Protein AF-0000000077157022 (afdb_homodimer)

Structure (mmCIF, N/CA/C/O backbone):
data_AF-0000000077157022-model_v1
#
loop_
_entity.id
_entity.type
_entity.pdbx_description
1 polymer 'Regulatory protein AsnC/Lrp family'
#
loop_
_atom_site.group_PDB
_atom_site.id
_atom_site.type_symbol
_atom_site.label_atom_id
_atom_site.label_alt_id
_atom_site.label_comp_id
_atom_site.label_asym_id
_atom_site.label_entity_id
_atom_site.label_seq_id
_atom_site.pdbx_PDB_ins_code
_atom_site.Cartn_x
_atom_site.Cartn_y
_atom_site.Cartn_z
_atom_site.occupancy
_atom_site.B_iso_or_equiv
_atom_site.auth_seq_id
_atom_site.auth_comp_id
_atom_site.auth_asym_id
_atom_site.auth_atom_id
_atom_site.pdbx_PDB_model_num
ATOM 1 N N . MET A 1 1 ? -17.281 -6.855 5.395 1 93.25 1 MET A N 1
ATOM 2 C CA . MET A 1 1 ? -16.219 -7.039 4.402 1 93.25 1 MET A CA 1
ATOM 3 C C . MET A 1 1 ? -15.008 -6.18 4.738 1 93.25 1 MET A C 1
ATOM 5 O O . MET A 1 1 ? -15.148 -5.035 5.172 1 93.25 1 MET A O 1
ATOM 9 N N . THR A 1 2 ? -13.875 -6.848 4.73 1 96.31 2 THR A N 1
ATOM 10 C CA . THR A 1 2 ? -12.617 -6.215 5.125 1 96.31 2 THR A CA 1
ATOM 11 C C . THR A 1 2 ? -11.719 -6 3.912 1 96.31 2 THR A C 1
ATOM 13 O O . THR A 1 2 ? -11.523 -6.914 3.105 1 96.31 2 THR A O 1
ATOM 16 N N . ASP A 1 3 ? -11.195 -4.742 3.764 1 97.88 3 ASP A N 1
ATOM 17 C CA . ASP A 1 3 ? -10.242 -4.434 2.699 1 97.88 3 ASP A CA 1
ATOM 18 C C . ASP A 1 3 ? -8.805 -4.559 3.193 1 97.88 3 ASP A C 1
ATOM 20 O O . ASP A 1 3 ? -8.5 -4.215 4.34 1 97.88 3 ASP A O 1
ATOM 24 N N . ALA A 1 4 ? -7.977 -5.039 2.348 1 98.5 4 ALA A N 1
ATOM 25 C CA . ALA A 1 4 ? -6.551 -5.094 2.654 1 98.5 4 ALA A CA 1
ATOM 26 C C . ALA A 1 4 ? -5.711 -4.797 1.414 1 98.5 4 ALA A C 1
ATOM 28 O O . ALA A 1 4 ? -6.195 -4.914 0.286 1 98.5 4 ALA A O 1
ATOM 29 N N . TYR A 1 5 ? -4.516 -4.418 1.614 1 98.75 5 TYR A N 1
ATOM 30 C CA . TYR A 1 5 ? -3.525 -4.129 0.584 1 98.75 5 TYR A CA 1
ATOM 31 C C . TYR A 1 5 ? -2.223 -4.875 0.855 1 98.75 5 TYR A C 1
ATOM 33 O O . TYR A 1 5 ? -1.687 -4.816 1.964 1 98.75 5 TYR A O 1
ATOM 41 N N . VAL A 1 6 ? -1.755 -5.559 -0.133 1 98.81 6 VAL A N 1
ATOM 42 C CA . VAL A 1 6 ? -0.539 -6.355 -0.007 1 98.81 6 VAL A CA 1
ATOM 43 C C . VAL A 1 6 ? 0.519 -5.844 -0.983 1 98.81 6 VAL A C 1
ATOM 45 O O . VAL A 1 6 ? 0.299 -5.836 -2.195 1 98.81 6 VAL A O 1
ATOM 48 N N . MET A 1 7 ? 1.609 -5.355 -0.459 1 98.69 7 MET A N 1
ATOM 49 C CA . MET A 1 7 ? 2.768 -5.004 -1.276 1 98.69 7 MET 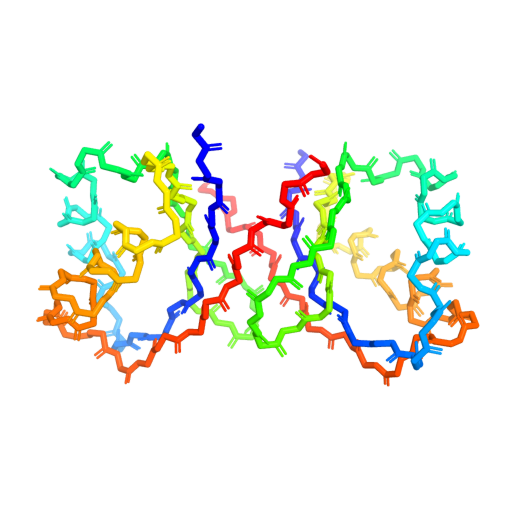A CA 1
ATOM 50 C C . MET A 1 7 ? 3.654 -6.223 -1.517 1 98.69 7 MET A C 1
ATOM 52 O O . MET A 1 7 ? 3.932 -6.984 -0.59 1 98.69 7 MET A O 1
ATOM 56 N N . LEU A 1 8 ? 4.086 -6.375 -2.75 1 98.56 8 LEU A N 1
ATOM 57 C CA . LEU A 1 8 ? 4.875 -7.551 -3.098 1 98.56 8 LEU A CA 1
ATOM 58 C C . LEU A 1 8 ? 6.207 -7.145 -3.723 1 98.56 8 LEU A C 1
ATOM 60 O O . LEU A 1 8 ? 6.258 -6.227 -4.543 1 98.56 8 LEU A O 1
ATOM 64 N N . ASN A 1 9 ? 7.168 -7.855 -3.354 1 98.75 9 ASN A N 1
ATOM 65 C CA . ASN A 1 9 ? 8.398 -7.926 -4.133 1 98.75 9 ASN A CA 1
ATOM 66 C C . ASN A 1 9 ? 8.562 -9.289 -4.805 1 98.75 9 ASN A C 1
ATOM 68 O O . ASN A 1 9 ? 8.25 -10.32 -4.211 1 98.75 9 ASN A O 1
ATOM 72 N N . CYS A 1 10 ? 9.039 -9.242 -5.961 1 98.56 10 CYS A N 1
ATOM 73 C CA . CYS A 1 10 ? 9.109 -10.484 -6.719 1 98.56 10 CYS A CA 1
ATOM 74 C C . CYS A 1 10 ? 10.43 -10.586 -7.473 1 98.56 10 CYS A C 1
ATOM 76 O O . CYS A 1 10 ? 11.258 -9.672 -7.414 1 98.56 10 CYS A O 1
ATOM 78 N N . GLU A 1 11 ? 10.68 -11.75 -8.062 1 98.44 11 GLU A N 1
ATOM 79 C CA . GLU A 1 11 ? 11.852 -11.938 -8.914 1 98.44 11 GLU A CA 1
ATOM 80 C C . GLU A 1 11 ? 11.766 -11.094 -10.18 1 98.44 11 GLU A C 1
ATOM 82 O O . GLU A 1 11 ? 10.664 -10.812 -10.664 1 98.44 11 GLU A O 1
ATOM 87 N N . LEU A 1 12 ? 12.984 -10.719 -10.672 1 96.94 12 LEU A N 1
ATOM 88 C CA . LEU A 1 12 ? 13.047 -9.906 -11.883 1 96.94 12 LEU A CA 1
ATOM 89 C C . LEU A 1 12 ? 12.297 -10.578 -13.023 1 96.94 12 LEU A C 1
ATOM 91 O O . LEU A 1 12 ? 12.477 -11.773 -13.273 1 96.94 12 LEU A O 1
ATOM 95 N N . GLY A 1 13 ? 11.289 -9.891 -13.664 1 96.69 13 GLY A N 1
ATOM 96 C CA . GLY A 1 13 ? 10.594 -10.383 -14.844 1 96.69 13 GLY A CA 1
ATOM 97 C C . GLY A 1 13 ? 9.398 -11.25 -14.508 1 96.69 13 GLY A C 1
ATOM 98 O O . GLY A 1 13 ? 8.75 -11.797 -15.406 1 96.69 13 GLY A O 1
ATOM 99 N N . ALA A 1 14 ? 9.07 -11.336 -13.258 1 97.69 14 ALA A N 1
ATOM 100 C CA . ALA A 1 14 ? 8.055 -12.289 -12.82 1 97.69 14 ALA A CA 1
ATOM 101 C C . ALA A 1 14 ? 6.684 -11.625 -12.727 1 97.69 14 ALA A C 1
ATOM 103 O O . ALA A 1 14 ? 5.68 -12.289 -12.461 1 97.69 14 ALA A O 1
ATOM 104 N N . GLU A 1 15 ? 6.566 -10.359 -13.008 1 96.94 15 GLU A N 1
ATOM 105 C CA . GLU A 1 15 ? 5.375 -9.57 -12.711 1 96.94 15 GLU A CA 1
ATOM 106 C C . GLU A 1 15 ? 4.152 -10.109 -13.445 1 96.94 15 GLU A C 1
ATOM 108 O O . GLU A 1 15 ? 3.098 -10.312 -12.844 1 96.94 15 GLU A O 1
ATOM 113 N N . THR A 1 16 ? 4.328 -10.422 -14.781 1 96.5 16 THR A N 1
ATOM 114 C CA . THR A 1 16 ? 3.195 -10.852 -15.594 1 96.5 16 THR A CA 1
ATOM 115 C C . THR A 1 16 ? 2.623 -12.164 -15.078 1 96.5 16 THR A C 1
ATOM 117 O O . THR A 1 16 ? 1.409 -12.297 -14.906 1 96.5 16 THR A O 1
ATOM 120 N N . GLU A 1 17 ? 3.467 -13.094 -14.836 1 97.5 17 GLU A N 1
ATOM 121 C CA . GLU A 1 17 ? 3.023 -14.398 -14.359 1 97.5 17 GLU A CA 1
ATOM 122 C C . GLU A 1 17 ? 2.346 -14.289 -13 1 97.5 17 GLU A C 1
ATOM 124 O O . GLU A 1 17 ? 1.32 -14.922 -12.75 1 97.5 17 GLU A O 1
ATOM 129 N N . ILE A 1 18 ? 2.883 -13.523 -12.07 1 98.31 18 ILE A N 1
ATOM 130 C CA . ILE A 1 18 ? 2.326 -13.344 -10.734 1 98.31 18 ILE A CA 1
ATOM 131 C C . ILE A 1 18 ? 0.958 -12.672 -10.828 1 98.31 18 ILE A C 1
ATOM 133 O O . ILE A 1 18 ? 0.008 -13.094 -10.164 1 98.31 18 ILE A O 1
ATOM 137 N N . ILE A 1 19 ? 0.794 -11.641 -11.688 1 97.94 19 ILE A N 1
ATOM 138 C CA . ILE A 1 19 ? -0.465 -10.922 -11.867 1 97.94 19 ILE A CA 1
ATOM 139 C C . ILE A 1 19 ? -1.543 -11.891 -12.352 1 97.94 19 ILE A C 1
ATOM 141 O O . ILE A 1 19 ? -2.676 -11.859 -11.859 1 97.94 19 ILE A O 1
ATOM 145 N N . GLU A 1 20 ? -1.191 -12.734 -13.32 1 97.94 20 GLU A N 1
ATOM 146 C CA . GLU A 1 20 ? -2.146 -13.703 -13.844 1 97.94 20 GLU A CA 1
ATOM 147 C C . GLU A 1 20 ? -2.65 -14.633 -12.75 1 97.94 20 GLU A C 1
ATOM 149 O O . GLU A 1 20 ? -3.846 -14.93 -12.68 1 97.94 20 GLU A O 1
ATOM 154 N N . LYS A 1 21 ? -1.75 -15.102 -11.898 1 98.25 21 LYS A N 1
ATOM 155 C CA . LYS A 1 21 ? -2.123 -15.992 -10.805 1 98.25 21 LYS A CA 1
ATOM 156 C C . LYS A 1 21 ? -2.967 -15.258 -9.766 1 98.25 21 LYS A C 1
ATOM 158 O O . LYS A 1 21 ? -3.932 -15.812 -9.234 1 98.25 21 LYS A O 1
ATOM 163 N N . LEU A 1 22 ? -2.611 -14.031 -9.43 1 98.56 22 LEU A N 1
ATOM 164 C CA . LEU A 1 22 ? -3.352 -13.2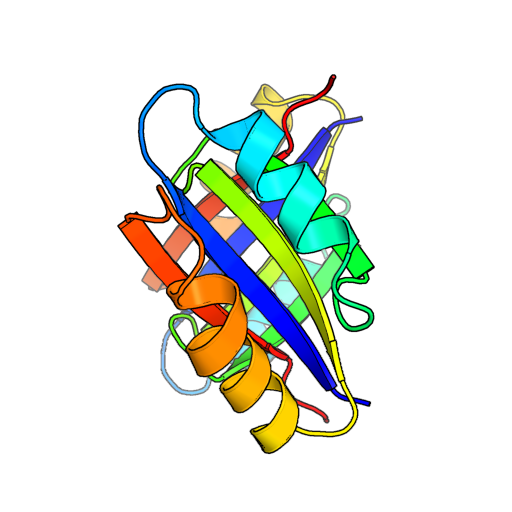27 -8.469 1 98.56 22 LEU A CA 1
ATOM 165 C C . LEU A 1 22 ? -4.777 -12.984 -8.945 1 98.56 22 LEU A C 1
ATOM 167 O O . LEU A 1 22 ? -5.715 -12.992 -8.141 1 98.56 22 LEU A O 1
ATOM 171 N N . LYS A 1 23 ? -4.934 -12.758 -10.227 1 97.88 23 LYS A N 1
ATOM 172 C CA . LYS A 1 23 ? -6.246 -12.461 -10.797 1 97.88 23 LYS A CA 1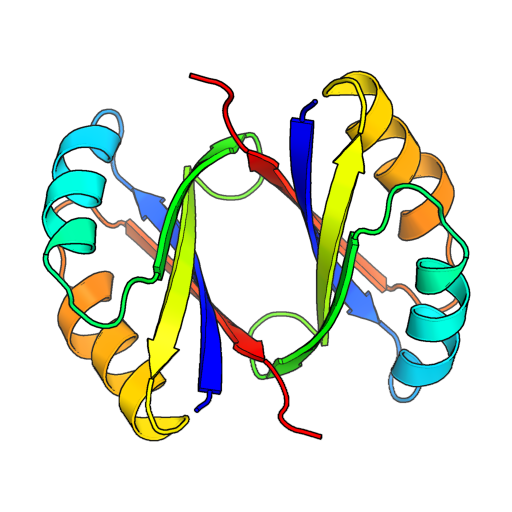
ATOM 173 C C . LYS A 1 23 ? -7.18 -13.656 -10.688 1 97.88 23 LYS A C 1
ATOM 175 O O . LYS A 1 23 ? -8.398 -13.523 -10.82 1 97.88 23 LYS A O 1
ATOM 180 N N . GLU A 1 24 ? -6.648 -14.781 -10.469 1 97.62 24 GLU A N 1
ATOM 181 C CA . GLU A 1 24 ? -7.441 -16 -10.32 1 97.62 24 GLU A CA 1
ATOM 182 C C . GLU A 1 24 ? -8.047 -16.094 -8.922 1 97.62 24 GLU A C 1
ATOM 184 O O . GLU A 1 24 ? -8.945 -16.906 -8.68 1 97.62 24 GLU A O 1
ATOM 189 N N . LEU A 1 25 ? -7.496 -15.375 -8.016 1 97.81 25 LEU A N 1
ATOM 190 C CA . LEU A 1 25 ? -8.008 -15.383 -6.648 1 97.81 25 LEU A CA 1
ATOM 191 C C . LEU A 1 25 ? -9.242 -14.492 -6.52 1 97.81 25 LEU A C 1
ATOM 193 O O . LEU A 1 25 ? -9.172 -13.297 -6.816 1 97.81 25 LEU A O 1
ATOM 197 N N . GLU A 1 26 ? -10.312 -15 -6.039 1 97.12 26 GLU A N 1
ATOM 198 C CA . GLU A 1 26 ? -11.594 -14.297 -5.973 1 97.12 26 GLU A CA 1
ATOM 199 C C . GLU A 1 26 ? -11.5 -13.078 -5.066 1 97.12 26 GLU A C 1
ATOM 201 O O . GLU A 1 26 ? -12.188 -12.078 -5.289 1 97.12 26 GLU A O 1
ATOM 206 N N . GLN A 1 27 ? -10.648 -13.125 -4.121 1 98.06 27 GLN A N 1
ATOM 207 C CA . GLN A 1 27 ? -10.555 -12.07 -3.115 1 98.06 27 GLN A CA 1
ATOM 208 C C . GLN A 1 27 ? -9.742 -10.891 -3.633 1 98.06 27 GLN A C 1
ATOM 210 O O . GLN A 1 27 ? -9.719 -9.828 -3.012 1 98.06 27 GLN A O 1
ATOM 215 N N . VAL A 1 28 ? -9.039 -11.055 -4.777 1 98.56 28 VAL A N 1
ATOM 216 C CA . VAL A 1 28 ? -8.258 -9.969 -5.355 1 98.56 28 VAL A CA 1
ATOM 217 C C . VAL A 1 28 ? -9.164 -9.031 -6.145 1 98.56 28 VAL A C 1
ATOM 219 O O . VAL A 1 28 ? -9.836 -9.453 -7.09 1 98.56 28 VAL A O 1
ATOM 222 N N . VAL A 1 29 ? -9.211 -7.809 -5.742 1 98 29 VAL A N 1
ATOM 223 C CA . VAL A 1 29 ? -10.055 -6.781 -6.344 1 98 29 VAL A CA 1
ATOM 224 C C . VAL A 1 29 ? -9.281 -6.059 -7.445 1 98 29 VAL A C 1
ATOM 226 O O . VAL A 1 29 ? -9.844 -5.727 -8.492 1 98 29 VAL A O 1
ATOM 229 N N . ASP A 1 30 ? -8.031 -5.828 -7.223 1 97.31 30 ASP A N 1
ATOM 230 C CA . ASP A 1 30 ? -7.176 -5.098 -8.148 1 97.31 30 ASP A CA 1
ATOM 231 C C . ASP A 1 30 ? -5.703 -5.426 -7.91 1 97.31 30 ASP A C 1
ATOM 233 O O . ASP A 1 30 ? -5.305 -5.73 -6.785 1 97.31 30 ASP A O 1
ATOM 237 N N . VAL A 1 31 ? -4.977 -5.406 -8.938 1 98.12 31 VAL A N 1
ATOM 238 C CA . VAL A 1 31 ? -3.531 -5.605 -8.859 1 98.12 31 VAL A CA 1
ATOM 239 C C . VAL A 1 31 ? -2.838 -4.754 -9.922 1 98.12 31 VAL A C 1
ATOM 241 O O . VAL A 1 31 ? -3.299 -4.676 -11.062 1 98.12 31 VAL A O 1
ATOM 244 N N . PHE A 1 32 ? -1.745 -4.109 -9.523 1 96.62 32 PHE A N 1
ATOM 245 C CA . PHE A 1 32 ? -0.986 -3.34 -10.5 1 96.62 32 PHE A CA 1
ATOM 246 C C . PHE A 1 32 ? 0.483 -3.26 -10.102 1 96.62 32 PHE A C 1
ATOM 248 O O . PHE A 1 32 ? 0.82 -3.377 -8.922 1 96.62 32 PHE A O 1
ATOM 255 N N . GLU A 1 33 ? 1.32 -3.092 -11.117 1 97.81 33 GLU A N 1
ATOM 256 C CA . GLU A 1 33 ? 2.744 -2.873 -10.883 1 97.81 33 GLU A CA 1
ATOM 257 C C . GLU A 1 33 ? 3.012 -1.455 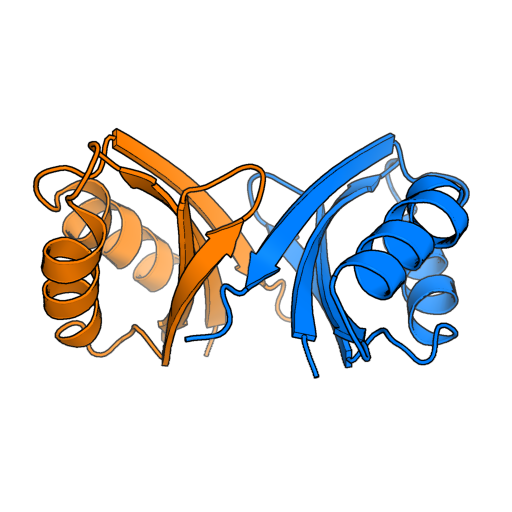-10.391 1 97.81 33 GLU A C 1
ATOM 259 O O . GLU A 1 33 ? 2.273 -0.526 -10.727 1 97.81 33 GLU A O 1
ATOM 264 N N . THR A 1 34 ? 4.094 -1.389 -9.68 1 98 34 THR A N 1
ATOM 265 C CA . THR A 1 34 ? 4.344 -0.083 -9.078 1 98 34 THR A CA 1
ATOM 266 C C . THR A 1 34 ? 5.789 0.353 -9.305 1 98 34 THR A C 1
ATOM 268 O O . THR A 1 34 ? 6.641 -0.464 -9.656 1 98 34 THR A O 1
ATOM 271 N N . ILE A 1 35 ? 6.016 1.642 -9.266 1 96.75 35 ILE A N 1
ATOM 272 C CA . ILE A 1 35 ? 7.312 2.271 -9.031 1 96.75 35 ILE A CA 1
ATOM 273 C C . ILE A 1 35 ? 7.418 2.715 -7.578 1 96.75 35 ILE A C 1
ATOM 275 O O . ILE A 1 35 ? 6.547 3.43 -7.074 1 96.75 35 ILE A O 1
ATOM 279 N N . GLY A 1 36 ? 8.523 2.277 -6.984 1 96.94 36 GLY A N 1
ATOM 280 C CA . GLY A 1 36 ? 8.656 2.668 -5.59 1 96.94 36 GLY A CA 1
ATOM 281 C C . GLY A 1 36 ? 9.219 1.568 -4.711 1 96.94 36 GLY A C 1
ATOM 282 O O . GLY A 1 36 ? 10.156 0.876 -5.102 1 96.94 36 GLY A O 1
ATOM 283 N N . THR A 1 37 ? 8.664 1.408 -3.527 1 97.12 37 THR A N 1
ATOM 284 C CA . THR A 1 37 ? 9.273 0.573 -2.496 1 97.12 37 THR A CA 1
ATOM 285 C C . THR A 1 37 ? 9 -0.904 -2.768 1 97.12 37 THR A C 1
ATOM 287 O O . THR A 1 37 ? 9.703 -1.774 -2.248 1 97.12 37 THR A O 1
ATOM 290 N N . HIS A 1 38 ? 7.969 -1.22 -3.436 1 98.38 38 HIS A N 1
ATOM 291 C CA . HIS A 1 38 ? 7.645 -2.596 -3.799 1 98.38 38 HIS A CA 1
ATOM 292 C C . HIS A 1 38 ? 7.32 -2.711 -5.285 1 98.38 38 HIS A C 1
ATOM 294 O O . HIS A 1 38 ? 7.102 -1.701 -5.957 1 98.38 38 HIS A O 1
ATOM 300 N N . ASP A 1 39 ? 7.195 -3.912 -5.809 1 98.25 39 ASP A N 1
ATOM 301 C CA . ASP A 1 39 ? 7.031 -4.168 -7.238 1 98.25 39 ASP A CA 1
ATOM 302 C C . ASP A 1 39 ? 5.562 -4.094 -7.645 1 98.25 39 ASP A C 1
ATOM 304 O O . ASP A 1 39 ? 5.242 -3.77 -8.789 1 98.25 39 ASP A O 1
ATOM 308 N N . MET A 1 40 ? 4.727 -4.434 -6.617 1 98.5 40 MET A N 1
ATOM 309 C CA . MET A 1 40 ? 3.301 -4.508 -6.926 1 98.5 40 MET A CA 1
ATOM 310 C C . MET A 1 40 ? 2.459 -4.207 -5.688 1 98.5 40 MET A C 1
ATOM 312 O O . MET A 1 40 ? 2.91 -4.414 -4.559 1 98.5 40 MET A O 1
ATOM 316 N N . LEU A 1 41 ? 1.279 -3.76 -5.961 1 98.62 41 LEU A N 1
ATOM 317 C CA . LEU A 1 41 ? 0.257 -3.604 -4.93 1 98.62 41 LEU A CA 1
ATOM 318 C C . LEU A 1 41 ? -1.005 -4.379 -5.297 1 98.62 41 LEU A C 1
ATOM 320 O O . LEU A 1 41 ? -1.48 -4.297 -6.43 1 98.62 41 LEU A O 1
ATOM 324 N N . VAL A 1 42 ? -1.473 -5.133 -4.367 1 98.75 42 VAL A N 1
ATOM 325 C CA . VAL A 1 42 ? -2.678 -5.938 -4.527 1 98.75 42 VAL A CA 1
ATOM 326 C C . VAL A 1 42 ? -3.752 -5.465 -3.551 1 98.75 42 VAL A C 1
ATOM 328 O O . VAL A 1 42 ? -3.508 -5.371 -2.346 1 98.75 42 VAL A O 1
ATOM 331 N N . LYS A 1 43 ? -4.895 -5.152 -4.035 1 98.5 43 LYS A N 1
ATOM 332 C CA . LYS A 1 43 ? -6.055 -4.895 -3.182 1 98.5 43 LYS A CA 1
ATOM 333 C C . LYS A 1 43 ? -6.879 -6.164 -2.98 1 98.5 43 LYS A C 1
ATOM 335 O O . LYS A 1 43 ? -7.281 -6.809 -3.949 1 98.5 43 LYS A O 1
ATOM 340 N N . LEU A 1 44 ? -7.141 -6.469 -1.728 1 98.62 44 LEU A N 1
ATOM 341 C CA . LEU A 1 44 ? -7.953 -7.621 -1.355 1 98.62 44 LEU A CA 1
ATOM 342 C C . LEU A 1 44 ? -9.242 -7.18 -0.67 1 98.62 44 LEU A C 1
ATOM 344 O O . LEU A 1 44 ? -9.258 -6.168 0.034 1 98.62 44 LEU A O 1
ATOM 348 N N . GLN A 1 45 ? -10.281 -7.945 -0.89 1 98.56 45 GLN A N 1
ATOM 349 C CA . GLN A 1 45 ? -11.508 -7.852 -0.105 1 98.56 45 GLN A CA 1
ATOM 350 C C . GLN A 1 45 ? -11.969 -9.227 0.36 1 98.56 45 GLN A C 1
ATOM 352 O O . GLN A 1 45 ? -12.055 -10.164 -0.441 1 98.56 45 GLN A O 1
ATOM 357 N N . ALA A 1 46 ? -12.195 -9.32 1.599 1 97.94 46 ALA A N 1
ATOM 358 C CA . ALA A 1 46 ? -12.656 -10.594 2.15 1 97.94 46 ALA A CA 1
ATOM 359 C C . ALA A 1 46 ? -13.609 -10.367 3.324 1 97.94 46 ALA A C 1
ATOM 361 O O . ALA A 1 46 ? -13.812 -9.234 3.756 1 97.94 46 ALA A O 1
ATOM 362 N N . GLU A 1 47 ? -14.141 -11.461 3.844 1 97.44 47 GLU A N 1
ATOM 363 C CA . GLU A 1 47 ? -15.195 -11.398 4.844 1 97.44 47 GLU A CA 1
ATOM 364 C C . GLU A 1 47 ? -14.688 -10.82 6.156 1 97.44 47 GLU A C 1
ATOM 366 O O . GLU A 1 47 ? -15.422 -10.141 6.875 1 97.44 47 GLU A O 1
ATOM 371 N N . ASN A 1 48 ? -13.5 -11.164 6.527 1 96.19 48 ASN A N 1
ATOM 372 C CA . ASN A 1 48 ? -12.914 -10.711 7.785 1 96.19 48 ASN A CA 1
ATOM 373 C C . ASN A 1 48 ? -11.391 -10.758 7.746 1 96.19 48 ASN A C 1
ATOM 375 O O . ASN A 1 48 ? -10.805 -11.148 6.734 1 96.19 48 ASN A O 1
ATOM 379 N N . PHE A 1 49 ? -10.805 -10.352 8.859 1 96.38 49 PHE A N 1
ATOM 380 C CA . PHE A 1 49 ? -9.352 -10.266 8.992 1 96.38 49 PHE A CA 1
ATOM 381 C C . PHE A 1 49 ? -8.719 -11.641 8.82 1 96.38 49 PHE A C 1
ATOM 383 O O . PHE A 1 49 ? -7.688 -11.773 8.156 1 96.38 49 PHE A O 1
ATOM 390 N N . GLU A 1 50 ? -9.359 -12.609 9.438 1 97.31 50 GLU A N 1
ATOM 391 C CA . GLU A 1 50 ? -8.812 -13.969 9.398 1 97.31 50 GLU A CA 1
ATOM 392 C C . GLU A 1 50 ? -8.719 -14.477 7.961 1 97.31 50 GLU A C 1
ATOM 394 O O . GLU A 1 50 ? -7.715 -15.094 7.586 1 97.31 50 GLU A O 1
ATOM 399 N N . LYS A 1 51 ? -9.703 -14.211 7.207 1 98 51 LYS A N 1
ATOM 400 C CA . LYS A 1 51 ? -9.711 -14.656 5.816 1 98 51 LYS A CA 1
ATOM 401 C C . LYS A 1 51 ? -8.641 -13.93 5.004 1 98 51 LYS A C 1
ATOM 403 O O . LYS A 1 51 ? -8.023 -14.523 4.117 1 98 51 LYS A O 1
ATOM 408 N N . ILE A 1 52 ? -8.398 -12.602 5.266 1 98.31 52 ILE A N 1
ATOM 409 C CA . ILE A 1 52 ? -7.32 -11.859 4.617 1 98.31 52 ILE A CA 1
ATOM 410 C C . ILE A 1 52 ? -5.98 -12.539 4.914 1 98.31 52 ILE A C 1
ATOM 412 O O . ILE A 1 52 ? -5.191 -12.789 4.004 1 98.31 52 ILE A O 1
ATOM 416 N N . ARG A 1 53 ? -5.836 -12.812 6.191 1 97.56 53 ARG A N 1
ATOM 417 C CA . ARG A 1 53 ? -4.582 -13.43 6.617 1 97.56 53 ARG A CA 1
ATOM 418 C C . ARG A 1 53 ? -4.363 -14.766 5.914 1 97.56 53 ARG A C 1
ATOM 420 O O . ARG A 1 53 ? -3.244 -15.078 5.504 1 97.56 53 ARG A O 1
ATOM 427 N N . GLU A 1 54 ? -5.348 -15.516 5.824 1 98.06 54 GLU A N 1
ATOM 428 C CA . GLU A 1 54 ? -5.277 -16.812 5.176 1 98.06 54 GLU A CA 1
ATOM 429 C C . GLU A 1 54 ? -4.879 -16.688 3.707 1 98.06 54 GLU A C 1
ATOM 431 O O . GLU A 1 54 ? -3.998 -17.406 3.23 1 98.06 54 GLU A O 1
ATOM 436 N N . ILE A 1 55 ? -5.492 -15.789 3.039 1 98.25 55 ILE A N 1
ATOM 437 C CA . ILE A 1 55 ? -5.227 -15.594 1.617 1 98.25 55 ILE A CA 1
ATOM 438 C C . ILE A 1 55 ? -3.777 -15.164 1.415 1 98.25 55 ILE A C 1
ATOM 440 O O . ILE A 1 55 ? -3.092 -15.656 0.517 1 98.25 55 ILE A O 1
ATOM 444 N N . VAL A 1 56 ? -3.303 -14.242 2.209 1 98.5 56 VAL A N 1
ATOM 445 C CA . VAL A 1 56 ? -1.938 -13.734 2.094 1 98.5 56 VAL A CA 1
ATOM 446 C C . VAL A 1 56 ? -0.945 -14.859 2.373 1 98.5 56 VAL A C 1
ATOM 448 O O . VAL A 1 56 ? -0.019 -15.086 1.592 1 98.5 56 VAL A O 1
ATOM 451 N N . SER A 1 57 ? -1.213 -15.609 3.48 1 98.19 57 SER A N 1
ATOM 452 C CA . SER A 1 57 ? -0.259 -16.609 3.947 1 98.19 57 SER A CA 1
ATOM 453 C C . SER A 1 57 ? -0.298 -17.859 3.072 1 98.19 57 SER A C 1
ATOM 455 O O . SER A 1 57 ? 0.746 -18.438 2.75 1 98.19 57 SER A O 1
ATOM 457 N N . TRP A 1 58 ? -1.443 -18.188 2.559 1 97.81 58 TRP A N 1
ATOM 458 C CA . TRP 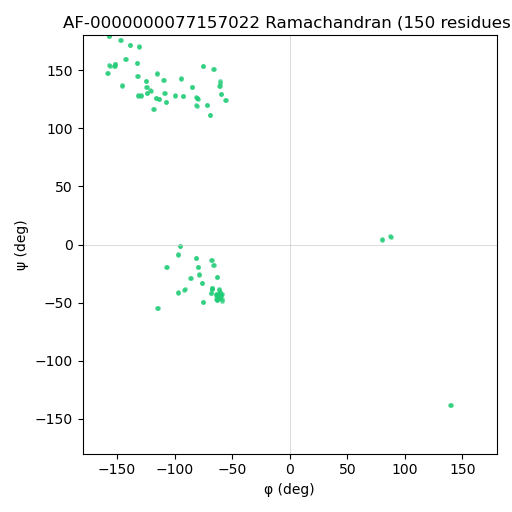A 1 58 ? -1.57 -19.516 1.939 1 97.81 58 TRP A CA 1
ATOM 459 C C . TRP A 1 58 ? -1.64 -19.391 0.421 1 97.81 58 TRP A C 1
ATOM 461 O O . TRP A 1 58 ? -1.446 -20.375 -0.294 1 97.81 58 TRP A O 1
ATOM 471 N N . ASN A 1 59 ? -1.945 -18.297 -0.072 1 98.25 59 ASN A N 1
ATOM 472 C CA . ASN A 1 59 ? -2.049 -18.141 -1.52 1 98.25 59 ASN A CA 1
ATOM 473 C C . ASN A 1 59 ? -0.981 -17.203 -2.062 1 98.25 59 ASN A C 1
ATOM 475 O O . ASN A 1 59 ? -0.136 -17.609 -2.863 1 98.25 59 ASN A O 1
ATOM 479 N N . ILE A 1 60 ? -0.898 -16.031 -1.552 1 98.62 60 ILE A N 1
ATOM 480 C CA . ILE A 1 60 ? -0.057 -15.016 -2.16 1 98.62 60 ILE A CA 1
ATOM 481 C C . ILE A 1 60 ? 1.41 -15.297 -1.848 1 98.62 60 ILE A C 1
ATOM 483 O O . ILE A 1 60 ? 2.246 -15.352 -2.754 1 98.62 60 ILE A O 1
ATOM 487 N N . GLN A 1 61 ? 1.709 -15.539 -0.55 1 98.12 61 GLN A N 1
ATOM 488 C CA . GLN A 1 61 ? 3.094 -15.766 -0.148 1 98.12 61 GLN A CA 1
ATOM 489 C C . GLN A 1 61 ? 3.631 -17.078 -0.712 1 98.12 61 GLN A C 1
ATOM 491 O O . GLN A 1 61 ? 4.844 -17.281 -0.768 1 98.12 61 GLN A O 1
ATOM 496 N N . LYS A 1 62 ? 2.76 -17.891 -1.194 1 97.69 62 LYS A N 1
ATOM 497 C CA . LYS A 1 62 ? 3.176 -19.188 -1.703 1 97.69 62 LYS A CA 1
ATOM 498 C C . LYS A 1 62 ? 3.361 -19.156 -3.217 1 97.69 62 LYS A C 1
ATOM 500 O O . LYS A 1 62 ? 3.805 -20.141 -3.816 1 97.69 62 LYS A O 1
ATOM 505 N N . LEU A 1 63 ? 2.959 -18.078 -3.832 1 98.06 63 LEU A N 1
ATOM 506 C CA . LEU A 1 63 ? 3.148 -17.969 -5.273 1 98.06 63 LEU A CA 1
ATOM 507 C C . LEU A 1 63 ? 4.629 -18.031 -5.633 1 98.06 63 LEU A C 1
ATOM 509 O O . LEU A 1 63 ? 5.457 -17.375 -4.996 1 98.06 63 LEU A O 1
ATOM 513 N N . ASP A 1 64 ? 4.879 -18.719 -6.715 1 96.88 64 ASP A N 1
ATOM 514 C CA . ASP A 1 64 ? 6.242 -18.797 -7.227 1 96.88 64 ASP A CA 1
ATOM 515 C C . ASP A 1 64 ? 6.762 -17.406 -7.602 1 96.88 64 ASP A C 1
ATOM 517 O O . ASP A 1 64 ? 6.031 -16.594 -8.172 1 96.88 64 ASP A O 1
ATOM 521 N N . LYS A 1 65 ? 8.023 -17 -7.273 1 98.12 65 LYS A N 1
ATOM 522 C CA . LYS A 1 65 ? 8.766 -15.82 -7.691 1 98.12 65 LYS A CA 1
ATOM 523 C C . LYS A 1 65 ? 8.352 -14.594 -6.887 1 98.12 65 LYS A C 1
ATOM 525 O O . LYS A 1 65 ? 8.766 -13.477 -7.195 1 98.12 65 LYS A O 1
ATOM 530 N N . VAL A 1 66 ? 7.43 -14.852 -5.859 1 98.62 66 VAL A N 1
ATOM 531 C CA . VAL A 1 66 ? 7.223 -13.828 -4.848 1 98.62 66 VAL A CA 1
ATOM 532 C C . VAL A 1 66 ? 8.336 -13.891 -3.803 1 98.62 66 VAL A C 1
ATOM 534 O O . VAL A 1 66 ? 8.594 -14.953 -3.23 1 98.62 66 VAL A O 1
ATOM 537 N N . ARG A 1 67 ? 8.977 -12.805 -3.576 1 98.62 67 ARG A N 1
ATOM 538 C CA . ARG A 1 67 ? 10.125 -12.773 -2.67 1 98.62 67 ARG A CA 1
ATOM 539 C C . ARG A 1 67 ? 9.703 -12.312 -1.276 1 98.62 67 ARG A C 1
ATOM 541 O O . ARG A 1 67 ? 10.219 -12.805 -0.272 1 98.62 67 ARG A O 1
ATOM 548 N N . SER A 1 68 ? 8.875 -11.367 -1.182 1 98.25 68 SER A N 1
ATOM 549 C CA . SER A 1 68 ? 8.422 -10.836 0.1 1 98.25 68 SER A CA 1
ATOM 550 C C . SER A 1 68 ? 7.074 -10.133 -0.041 1 98.25 68 SER A C 1
ATOM 552 O O . SER A 1 68 ? 6.711 -9.695 -1.134 1 98.25 68 SER A O 1
ATOM 554 N N . THR A 1 69 ? 6.305 -10.07 1.04 1 98.38 69 THR A N 1
ATOM 555 C CA . THR A 1 69 ? 5.039 -9.352 1.102 1 98.38 69 THR A CA 1
ATOM 556 C C . THR A 1 69 ? 4.973 -8.484 2.357 1 98.38 69 THR A C 1
ATOM 558 O O . THR A 1 69 ? 5.605 -8.797 3.369 1 98.38 69 THR A O 1
ATOM 561 N N . ALA A 1 70 ? 4.375 -7.391 2.281 1 98.25 70 ALA A N 1
ATOM 562 C CA . ALA A 1 70 ? 3.926 -6.574 3.404 1 98.25 70 ALA A CA 1
ATOM 563 C C . ALA A 1 70 ? 2.43 -6.285 3.309 1 98.25 70 ALA A C 1
ATOM 565 O O . ALA A 1 70 ? 1.925 -5.938 2.238 1 98.25 70 ALA A O 1
ATOM 566 N N . THR A 1 71 ? 1.714 -6.418 4.469 1 98.44 71 THR A N 1
ATOM 567 C CA . THR A 1 71 ? 0.257 -6.359 4.41 1 98.44 71 THR A CA 1
ATOM 568 C C . THR A 1 71 ? -0.272 -5.227 5.285 1 98.44 71 THR A C 1
ATOM 570 O O . THR A 1 71 ? 0.202 -5.031 6.406 1 98.44 71 THR A O 1
ATOM 573 N N . LEU A 1 72 ? -1.153 -4.457 4.746 1 98.5 72 LEU A N 1
ATOM 574 C CA . LEU A 1 72 ? -1.977 -3.502 5.477 1 98.5 72 LEU A CA 1
ATOM 575 C C . LEU A 1 72 ? -3.447 -3.902 5.43 1 98.5 72 LEU A C 1
ATOM 577 O O . LEU A 1 72 ? -4.008 -4.09 4.348 1 98.5 72 LEU A O 1
ATOM 581 N N . ILE A 1 73 ? -4.047 -4.016 6.605 1 98.5 73 ILE A N 1
ATOM 582 C CA . ILE A 1 73 ? -5.477 -4.297 6.688 1 98.5 73 ILE A CA 1
ATOM 583 C C . ILE A 1 73 ? -6.223 -3.045 7.145 1 98.5 73 ILE A C 1
ATOM 585 O O . ILE A 1 73 ? -5.848 -2.42 8.141 1 98.5 73 ILE A O 1
ATOM 589 N N . LYS A 1 74 ? -7.195 -2.643 6.266 1 98.12 74 LYS A N 1
ATOM 590 C CA . LYS A 1 74 ? -7.977 -1.452 6.594 1 98.12 74 LYS A CA 1
ATOM 591 C C . LYS A 1 74 ? -8.719 -1.631 7.914 1 98.12 74 LYS A C 1
ATOM 593 O O . LYS A 1 74 ? -9.414 -2.631 8.109 1 98.12 74 LYS A O 1
ATOM 598 N N . LYS A 1 75 ? -8.555 -0.614 8.797 1 94.81 75 LYS A N 1
ATOM 599 C CA . LYS A 1 75 ? -9.297 -0.648 10.055 1 94.81 75 LYS A CA 1
ATOM 600 C C . LYS A 1 75 ? -10.781 -0.378 9.82 1 94.81 75 LYS A C 1
ATOM 602 O O . LYS A 1 75 ? -11.141 0.494 9.023 1 94.81 75 LYS A O 1
ATOM 607 N N . ASP A 1 76 ? -11.648 -1.283 10.164 1 77.19 76 ASP A N 1
ATOM 608 C CA . ASP A 1 76 ? -13.102 -1.088 10.125 1 77.19 76 ASP A CA 1
ATOM 609 C C . ASP A 1 76 ? -13.547 -0.101 11.203 1 77.19 76 ASP A C 1
ATOM 611 O O . ASP A 1 76 ? -12.977 -0.054 12.289 1 77.19 76 ASP A O 1
ATOM 615 N N . ASN A 1 77 ? -14 1.051 10.898 1 57.03 77 ASN A N 1
ATOM 616 C CA . ASN A 1 77 ? -14.555 1.902 11.945 1 57.03 77 ASN A CA 1
ATOM 617 C C . ASN A 1 77 ? -15.656 1.191 12.727 1 57.03 77 ASN A C 1
ATOM 619 O O . ASN A 1 77 ? -16.344 0.318 12.188 1 57.03 77 ASN A O 1
ATOM 623 N N . MET B 1 1 ? -3.619 10.789 -15.781 1 93.12 1 MET B N 1
ATOM 624 C CA . MET B 1 1 ? -3.73 10.812 -14.32 1 93.12 1 MET B CA 1
ATOM 625 C C . MET B 1 1 ? -3.031 9.609 -13.703 1 93.12 1 MET B C 1
ATOM 627 O O . MET B 1 1 ? -3.107 8.5 -14.242 1 93.12 1 MET B O 1
ATOM 631 N N . THR B 1 2 ? -2.221 9.914 -12.711 1 96.31 2 THR B N 1
ATOM 632 C CA . THR B 1 2 ? -1.384 8.906 -12.07 1 96.31 2 THR B CA 1
ATOM 633 C C . THR B 1 2 ? -1.878 8.609 -10.656 1 96.31 2 THR B C 1
ATOM 635 O O . THR B 1 2 ? -2.135 9.531 -9.883 1 96.31 2 THR B O 1
ATOM 638 N N . ASP B 1 3 ? -2.047 7.289 -10.344 1 97.94 3 ASP B N 1
ATOM 639 C CA . ASP B 1 3 ? -2.426 6.875 -9 1 97.94 3 ASP B CA 1
ATOM 640 C C . ASP B 1 3 ? -1.195 6.516 -8.172 1 97.94 3 ASP B C 1
ATOM 642 O O . ASP B 1 3 ? -0.234 5.945 -8.688 1 97.94 3 ASP B O 1
ATOM 646 N N . ALA B 1 4 ? -1.257 6.855 -6.938 1 98.5 4 ALA B N 1
ATOM 647 C CA . ALA B 1 4 ? -0.198 6.461 -6.012 1 98.5 4 ALA B CA 1
ATOM 648 C C . ALA B 1 4 ? -0.769 6.113 -4.641 1 98.5 4 ALA B C 1
ATOM 650 O O . ALA B 1 4 ? -1.883 6.52 -4.305 1 98.5 4 ALA B O 1
ATOM 651 N N . TYR B 1 5 ? -0.036 5.387 -3.889 1 98.75 5 TYR B N 1
ATOM 652 C CA . TYR B 1 5 ? -0.356 4.98 -2.523 1 98.75 5 TYR B CA 1
ATOM 653 C C . TYR B 1 5 ? 0.802 5.285 -1.58 1 98.75 5 TYR B C 1
ATOM 655 O O . TYR B 1 5 ? 1.947 4.918 -1.854 1 98.75 5 TYR B O 1
ATOM 663 N N . VAL B 1 6 ? 0.497 5.957 -0.519 1 98.81 6 VAL B N 1
ATOM 664 C CA . VAL B 1 6 ? 1.511 6.352 0.453 1 98.81 6 VAL B CA 1
ATOM 665 C C . VAL B 1 6 ? 1.212 5.707 1.804 1 98.81 6 VAL B C 1
ATOM 667 O O . VAL B 1 6 ? 0.148 5.934 2.385 1 98.81 6 VAL B O 1
ATOM 670 N N . MET B 1 7 ? 2.1 4.852 2.262 1 98.69 7 MET B N 1
ATOM 671 C CA . MET B 1 7 ? 2.021 4.309 3.613 1 98.69 7 MET B CA 1
ATOM 672 C C . MET B 1 7 ? 2.68 5.246 4.617 1 98.69 7 MET B C 1
ATOM 674 O O . MET B 1 7 ? 3.77 5.766 4.367 1 98.69 7 MET B O 1
ATOM 678 N N . LEU B 1 8 ? 2.01 5.445 5.742 1 98.5 8 LEU B N 1
ATOM 679 C CA . LEU B 1 8 ? 2.52 6.387 6.734 1 98.5 8 LEU B CA 1
ATOM 680 C C . LEU B 1 8 ? 2.678 5.715 8.094 1 98.5 8 LEU B C 1
ATOM 682 O O . LEU B 1 8 ? 1.812 4.945 8.516 1 98.5 8 LEU B O 1
ATOM 686 N N . ASN B 1 9 ? 3.711 6.07 8.703 1 98.75 9 ASN B N 1
ATOM 687 C CA . ASN B 1 9 ? 3.824 5.898 10.148 1 98.75 9 ASN B CA 1
ATOM 688 C C . ASN B 1 9 ? 3.775 7.238 10.875 1 98.75 9 ASN B C 1
ATOM 690 O O . ASN B 1 9 ? 4.344 8.227 10.406 1 98.75 9 ASN B O 1
ATOM 694 N N . CYS B 1 10 ? 3.139 7.227 11.953 1 98.56 10 CYS B N 1
ATOM 695 C CA . CYS B 1 10 ? 2.939 8.492 12.648 1 98.56 10 CYS B CA 1
ATOM 696 C C . CYS B 1 10 ? 3.133 8.32 14.156 1 98.56 10 CYS B C 1
ATOM 698 O O . CYS B 1 10 ? 3.381 7.215 14.633 1 98.56 10 CYS B O 1
ATOM 700 N N . GLU B 1 11 ? 3.154 9.43 14.875 1 98.44 11 GLU B N 1
ATOM 701 C CA . GLU B 1 11 ? 3.217 9.398 16.328 1 98.44 11 GLU B CA 1
ATOM 702 C C . GLU B 1 11 ? 1.944 8.805 16.922 1 98.44 11 GLU B C 1
ATOM 704 O O . GLU B 1 11 ? 0.865 8.922 16.344 1 98.44 11 GLU B O 1
ATOM 709 N N . LEU B 1 12 ? 2.141 8.172 18.125 1 96.94 12 LEU B N 1
ATOM 710 C CA . LEU B 1 12 ? 1.007 7.559 18.797 1 96.94 12 LEU B CA 1
ATOM 711 C C . LEU B 1 12 ? -0.111 8.57 19.031 1 96.94 12 LEU B C 1
ATOM 713 O O . LEU B 1 12 ? 0.141 9.688 19.484 1 96.94 12 LEU B O 1
ATOM 717 N N . GLY B 1 13 ? -1.37 8.289 18.547 1 96.75 13 GLY B N 1
ATOM 718 C CA . GLY B 1 13 ? -2.535 9.125 18.797 1 96.75 13 GLY B CA 1
ATOM 719 C C . GLY B 1 13 ? -2.707 10.242 17.797 1 96.75 13 GLY B C 1
ATOM 720 O O . GLY B 1 13 ? -3.611 11.07 17.922 1 96.75 13 GLY B O 1
ATOM 721 N N . ALA B 1 14 ? -1.9 10.234 16.781 1 97.69 14 ALA B N 1
ATOM 722 C CA . ALA B 1 14 ? -1.873 11.359 15.852 1 97.69 14 ALA B CA 1
ATOM 723 C C . ALA B 1 14 ? -2.764 11.102 14.641 1 97.69 14 ALA B C 1
ATOM 725 O O . ALA B 1 14 ? -2.938 11.977 13.789 1 97.69 14 ALA B O 1
ATOM 726 N N . GLU B 1 15 ? -3.4 9.961 14.547 1 96.88 15 GLU B N 1
ATOM 727 C CA . GLU B 1 15 ? -4.066 9.508 13.328 1 96.88 15 GLU B CA 1
ATOM 728 C C . GLU B 1 15 ? -5.176 10.469 12.914 1 96.88 15 GLU B C 1
ATOM 730 O O . GLU B 1 15 ? -5.25 10.875 11.75 1 96.88 15 GLU B O 1
ATOM 735 N N . THR B 1 16 ? -6.02 10.898 13.922 1 96.5 16 THR B N 1
ATOM 736 C CA . THR B 1 16 ? -7.172 11.742 13.609 1 96.5 16 THR B CA 1
ATOM 737 C C . THR B 1 16 ? -6.723 13.078 13.031 1 96.5 16 THR B C 1
ATOM 739 O O . THR B 1 16 ? -7.242 13.523 12 1 96.5 16 THR B O 1
ATOM 742 N N . GLU B 1 17 ? -5.805 13.688 13.656 1 97.44 17 GLU B N 1
ATOM 743 C CA . GLU B 1 17 ? -5.32 14.984 13.203 1 97.44 17 GLU B CA 1
ATOM 744 C C . GLU B 1 17 ? -4.676 14.883 11.82 1 97.44 17 GLU B C 1
ATOM 746 O O . GLU B 1 17 ? -4.883 15.742 10.969 1 97.44 17 GLU B O 1
ATOM 751 N N . ILE B 1 18 ? -3.867 13.875 11.555 1 98.31 18 ILE B N 1
ATOM 752 C CA . ILE B 1 18 ? -3.195 13.672 10.281 1 98.31 18 ILE B CA 1
ATOM 753 C C . ILE B 1 18 ? -4.23 13.438 9.18 1 98.31 18 ILE B C 1
ATOM 755 O O . ILE B 1 18 ? -4.133 14.008 8.094 1 98.31 18 ILE B O 1
ATOM 759 N N . ILE B 1 19 ? -5.281 12.625 9.438 1 97.94 19 ILE B N 1
ATOM 760 C CA . ILE B 1 19 ? -6.336 12.328 8.477 1 97.94 19 ILE B CA 1
ATOM 761 C C . ILE B 1 19 ? -7.047 13.617 8.078 1 97.94 19 ILE B C 1
ATOM 763 O O . ILE B 1 19 ? -7.32 13.836 6.895 1 97.94 19 ILE B O 1
ATOM 767 N N . GLU B 1 20 ? -7.367 14.453 9.062 1 97.88 20 GLU B N 1
ATOM 768 C CA . GLU B 1 20 ? -8.039 15.711 8.781 1 97.88 20 GLU B CA 1
ATOM 769 C C . GLU B 1 20 ? -7.215 16.594 7.844 1 97.88 20 GLU B C 1
ATOM 771 O O . GLU B 1 20 ? -7.754 17.188 6.914 1 97.88 20 GLU B O 1
ATOM 776 N N . LYS B 1 21 ? -5.914 16.656 8.078 1 98.25 21 LYS B N 1
ATOM 777 C CA . LYS B 1 21 ? -5.027 17.453 7.238 1 98.25 21 LYS B CA 1
ATOM 778 C C . LYS B 1 21 ? -4.906 16.844 5.844 1 98.25 21 LYS B C 1
ATOM 780 O O . LYS B 1 21 ? -4.887 17.562 4.844 1 98.25 21 LYS B O 1
ATOM 785 N N . LEU B 1 22 ? -4.789 15.531 5.742 1 98.56 22 LEU B N 1
ATOM 786 C CA . LEU B 1 22 ? -4.688 14.844 4.461 1 98.56 22 LEU B CA 1
ATOM 787 C C . LEU B 1 22 ? -5.934 15.078 3.615 1 98.56 22 LEU B C 1
ATOM 789 O O . LEU B 1 22 ? -5.84 15.242 2.396 1 98.56 22 LEU B O 1
ATOM 793 N N . LYS B 1 23 ? -7.082 15.102 4.262 1 97.88 23 LYS B N 1
ATOM 794 C CA . LYS B 1 23 ? -8.352 15.266 3.553 1 97.88 23 LYS B CA 1
ATOM 795 C C . LYS B 1 23 ? -8.453 16.656 2.928 1 97.88 23 LYS B C 1
ATOM 797 O O . LYS B 1 23 ? -9.289 16.891 2.051 1 97.88 23 LYS B O 1
ATOM 802 N N . GLU B 1 24 ? -7.664 17.531 3.367 1 97.62 24 GLU B N 1
ATOM 803 C CA . GLU B 1 24 ? -7.656 18.891 2.824 1 97.62 24 GLU B CA 1
ATOM 804 C C . GLU B 1 24 ? -6.883 18.953 1.51 1 97.62 24 GLU B C 1
ATOM 806 O O . GLU B 1 24 ? -6.973 19.938 0.777 1 97.62 24 GLU B O 1
ATOM 811 N N . LEU B 1 25 ? -6.07 17.984 1.271 1 97.81 25 LEU B N 1
ATOM 812 C CA . LEU B 1 25 ? -5.297 17.953 0.034 1 97.81 25 LEU B CA 1
ATOM 813 C C . LEU B 1 25 ? -6.148 17.422 -1.121 1 97.81 25 LEU B C 1
ATOM 815 O O . LEU B 1 25 ? -6.68 16.312 -1.056 1 97.81 25 LEU B O 1
ATOM 819 N N . GLU B 1 26 ? -6.242 18.156 -2.193 1 97.19 26 GLU B N 1
ATOM 820 C CA . GLU B 1 26 ? -7.113 17.844 -3.322 1 97.19 26 GLU B CA 1
ATOM 821 C C . GLU B 1 26 ? -6.707 16.531 -3.982 1 97.19 26 GLU B C 1
ATOM 823 O O . GLU B 1 26 ? -7.555 15.805 -4.516 1 97.19 26 GLU B O 1
ATOM 828 N N . GLN B 1 27 ? -5.465 16.203 -3.893 1 98.06 27 GLN B N 1
ATOM 829 C CA . GLN B 1 27 ? -4.93 15.031 -4.586 1 98.06 27 GLN B CA 1
ATOM 830 C C . GLN B 1 27 ? -5.211 13.75 -3.801 1 98.06 27 GLN B C 1
ATOM 832 O O . GLN B 1 27 ? -5.023 12.648 -4.316 1 98.06 27 GLN B O 1
ATOM 837 N N . VAL B 1 28 ? -5.656 13.875 -2.537 1 98.62 28 VAL B N 1
ATOM 838 C CA . VAL B 1 28 ? -5.965 12.703 -1.722 1 98.62 28 VAL B CA 1
ATOM 839 C C . VAL B 1 28 ? -7.359 12.188 -2.072 1 98.62 28 VAL B C 1
ATOM 841 O O . VAL B 1 28 ? -8.344 12.914 -1.952 1 98.62 28 VAL B O 1
ATOM 844 N N . VAL B 1 29 ? -7.414 10.977 -2.518 1 98 29 VAL B N 1
ATOM 845 C CA . VAL B 1 29 ? -8.648 10.328 -2.945 1 98 29 VAL B CA 1
ATOM 846 C C . VAL B 1 29 ? -9.273 9.578 -1.771 1 98 29 VAL B C 1
ATOM 848 O O . VAL B 1 29 ? -10.5 9.57 -1.613 1 98 29 VAL B O 1
ATOM 851 N N . ASP B 1 30 ? -8.469 8.969 -0.977 1 97.31 30 ASP B N 1
ATOM 852 C CA . ASP B 1 30 ? -8.906 8.164 0.158 1 97.31 30 ASP B CA 1
ATOM 853 C C . ASP B 1 30 ? -7.797 8.023 1.195 1 97.31 30 ASP B C 1
ATOM 855 O O . ASP B 1 30 ? -6.613 8.047 0.851 1 97.31 30 ASP B O 1
ATOM 859 N N . VAL B 1 31 ? -8.18 7.945 2.383 1 98.12 31 VAL B N 1
ATOM 860 C CA . VAL B 1 31 ? -7.246 7.715 3.48 1 98.12 31 VAL B CA 1
ATOM 861 C C . VAL B 1 31 ? -7.918 6.863 4.555 1 98.12 31 VAL B C 1
ATOM 863 O O . VAL B 1 31 ? -9.086 7.082 4.895 1 98.12 31 VAL B O 1
ATOM 866 N N . PHE B 1 32 ? -7.168 5.895 5.074 1 96.62 32 PHE B N 1
ATOM 867 C CA . PHE B 1 32 ? -7.719 5.09 6.156 1 96.62 32 PHE B CA 1
ATOM 868 C C . PHE B 1 32 ? -6.605 4.539 7.039 1 96.62 32 PHE B C 1
ATOM 870 O O . PHE B 1 32 ? -5.465 4.387 6.59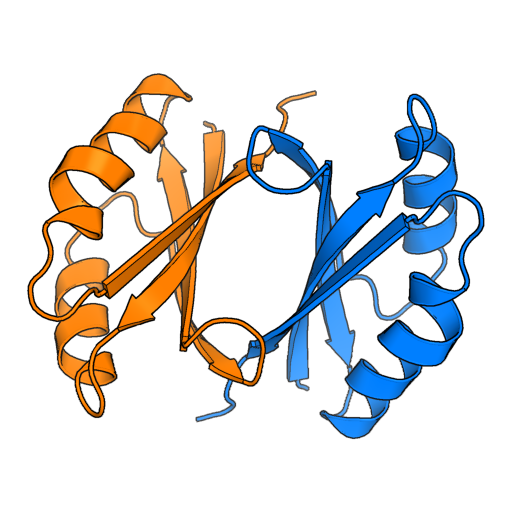 1 96.62 32 PHE B O 1
ATOM 877 N N . GLU B 1 33 ? -6.977 4.285 8.297 1 97.81 33 GLU B N 1
ATOM 878 C CA . GLU B 1 33 ? -6.055 3.643 9.227 1 97.81 33 GLU B CA 1
ATOM 879 C C . GLU B 1 33 ? -5.922 2.152 8.93 1 97.81 33 GLU B C 1
ATOM 881 O O . GLU B 1 33 ? -6.859 1.525 8.438 1 97.81 33 GLU B O 1
ATOM 886 N N . THR B 1 34 ? -4.77 1.681 9.32 1 98 34 THR B N 1
ATOM 887 C CA . THR B 1 34 ? -4.531 0.286 8.961 1 98 34 THR B CA 1
ATOM 888 C C . THR B 1 34 ? -4.012 -0.5 10.164 1 98 34 THR B C 1
ATOM 890 O O . THR B 1 34 ? -3.568 0.087 11.148 1 98 34 THR B O 1
ATOM 893 N N . ILE B 1 35 ? -4.215 -1.785 10.141 1 96.94 35 ILE B N 1
ATOM 894 C CA . ILE B 1 35 ? -3.479 -2.779 10.914 1 96.94 35 ILE B CA 1
ATOM 895 C C . ILE B 1 35 ? -2.412 -3.432 10.047 1 96.94 35 ILE B C 1
ATOM 897 O O . ILE B 1 35 ? -2.709 -3.924 8.953 1 96.94 35 ILE B O 1
ATOM 901 N N . GLY B 1 36 ? -1.202 -3.424 10.602 1 97 36 GLY B N 1
ATOM 902 C CA . GLY B 1 36 ? -0.157 -4.031 9.789 1 97 36 GLY B CA 1
ATOM 903 C C . GLY B 1 36 ? 1.149 -3.262 9.828 1 97 36 GLY B C 1
ATOM 904 O O . GLY B 1 36 ? 1.575 -2.803 10.891 1 97 36 GLY B O 1
ATOM 905 N N . THR B 1 37 ? 1.793 -3.117 8.68 1 97.19 37 THR B N 1
ATOM 906 C CA . THR B 1 37 ? 3.17 -2.641 8.625 1 97.19 37 THR B CA 1
ATOM 907 C C . THR B 1 37 ? 3.225 -1.122 8.781 1 97.19 37 THR B C 1
ATOM 909 O O . THR B 1 37 ? 4.273 -0.562 9.102 1 97.19 37 THR B O 1
ATOM 912 N N . HIS B 1 38 ? 2.211 -0.43 8.453 1 98.38 38 HIS B N 1
ATOM 913 C CA . HIS B 1 38 ? 2.135 1.018 8.617 1 98.38 38 HIS B CA 1
ATOM 914 C C . HIS B 1 38 ? 0.833 1.428 9.297 1 98.38 38 HIS B C 1
ATOM 916 O O . HIS B 1 38 ? -0.097 0.625 9.406 1 98.38 38 HIS B O 1
ATOM 922 N N . ASP B 1 39 ? 0.701 2.666 9.688 1 98.25 39 ASP B N 1
ATOM 923 C CA . ASP B 1 39 ? -0.426 3.156 10.477 1 98.25 39 ASP B CA 1
ATOM 924 C C . ASP B 1 39 ? -1.593 3.555 9.578 1 98.25 39 ASP B C 1
ATOM 926 O O . ASP B 1 39 ? -2.752 3.492 9.992 1 98.25 39 ASP B O 1
ATOM 930 N N . MET B 1 40 ? -1.187 3.973 8.352 1 98.5 40 MET B N 1
ATOM 931 C CA . MET B 1 40 ? -2.211 4.484 7.445 1 98.5 40 MET B CA 1
ATOM 932 C C . MET B 1 40 ? -1.809 4.266 5.988 1 98.5 40 MET B C 1
ATOM 934 O O . MET B 1 40 ? -0.621 4.176 5.676 1 98.5 40 MET B O 1
ATOM 938 N N . LEU B 1 41 ? -2.807 4.207 5.184 1 98.62 41 LEU B N 1
ATOM 939 C CA . LEU B 1 41 ? -2.631 4.203 3.734 1 98.62 41 LEU B CA 1
ATOM 940 C C . LEU B 1 41 ? -3.408 5.344 3.088 1 98.62 41 LEU B C 1
ATOM 942 O O . LEU B 1 41 ? -4.578 5.562 3.408 1 98.62 41 LEU B O 1
ATOM 946 N N . VAL B 1 42 ? -2.73 6.062 2.258 1 98.75 42 VAL B N 1
ATOM 947 C CA . VAL B 1 42 ? -3.311 7.191 1.536 1 98.75 42 VAL B CA 1
ATOM 948 C C . VAL B 1 42 ? -3.301 6.906 0.036 1 98.75 42 VAL B C 1
ATOM 950 O O . VAL B 1 42 ? -2.256 6.586 -0.534 1 98.75 42 VAL B O 1
ATOM 953 N N . LYS B 1 43 ? -4.414 7 -0.597 1 98.5 43 LYS B N 1
ATOM 954 C CA . LYS B 1 43 ? -4.48 6.965 -2.055 1 98.5 43 LYS B CA 1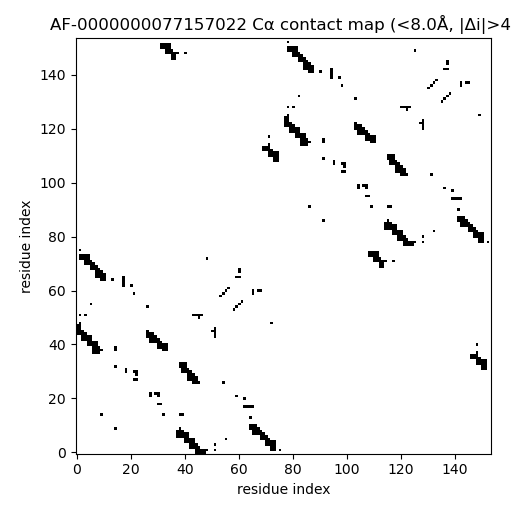
ATOM 955 C C . LYS B 1 43 ? -4.43 8.375 -2.641 1 98.5 43 LYS B C 1
ATOM 957 O O . LYS B 1 43 ? -5.223 9.234 -2.266 1 98.5 43 LYS B O 1
ATOM 962 N N . LEU B 1 44 ? -3.523 8.555 -3.559 1 98.62 44 LEU B N 1
ATOM 963 C CA . LEU B 1 44 ? -3.365 9.828 -4.258 1 98.62 44 LEU B CA 1
ATOM 964 C C . LEU B 1 44 ? -3.686 9.68 -5.742 1 98.62 44 LEU B C 1
ATOM 966 O O . LEU B 1 44 ? -3.438 8.625 -6.332 1 98.62 44 LEU B O 1
ATOM 970 N N . GLN B 1 45 ? -4.219 10.727 -6.305 1 98.56 45 GLN B N 1
ATOM 971 C CA . GLN B 1 45 ? -4.328 10.875 -7.75 1 98.56 45 GLN B CA 1
ATOM 972 C C . GLN B 1 45 ? -3.838 12.242 -8.203 1 98.56 45 GLN B C 1
ATOM 974 O O . GLN B 1 45 ? -4.242 13.266 -7.641 1 98.56 45 GLN B O 1
ATOM 979 N N . ALA B 1 46 ? -2.99 12.227 -9.133 1 97.88 46 ALA B N 1
ATOM 980 C CA . ALA B 1 46 ? -2.465 13.484 -9.656 1 97.88 46 ALA B CA 1
ATOM 981 C C . ALA B 1 46 ? -2.156 13.375 -11.148 1 97.88 46 ALA B C 1
ATOM 983 O O . ALA B 1 46 ? -2.256 12.297 -11.734 1 97.88 46 ALA B O 1
ATOM 984 N N . GLU B 1 47 ? -1.752 14.492 -11.727 1 97.38 47 GLU B N 1
ATOM 985 C CA . GLU B 1 47 ? -1.596 14.594 -13.172 1 97.38 47 GLU B CA 1
ATOM 986 C C . GLU B 1 47 ? -0.452 13.711 -13.672 1 97.38 47 GLU B C 1
ATOM 988 O O . GLU B 1 47 ? -0.507 13.18 -14.781 1 97.38 47 GLU B O 1
ATOM 993 N N . ASN B 1 48 ? 0.602 13.648 -12.922 1 96.19 48 ASN B N 1
ATOM 994 C CA . ASN B 1 48 ? 1.776 12.875 -13.312 1 96.19 48 ASN B CA 1
ATOM 995 C C . ASN B 1 48 ? 2.621 12.492 -12.102 1 96.19 48 ASN B C 1
ATOM 997 O O . ASN B 1 48 ? 2.281 12.836 -10.969 1 96.19 48 ASN B O 1
ATOM 1001 N N . PHE B 1 49 ? 3.703 11.773 -12.398 1 96.31 49 PHE B N 1
ATOM 1002 C CA . PHE B 1 49 ? 4.594 11.266 -11.359 1 96.31 49 PHE B CA 1
ATOM 1003 C C . PHE B 1 49 ? 5.215 12.414 -10.57 1 96.31 49 PHE B C 1
ATOM 1005 O O . PHE B 1 49 ? 5.328 12.344 -9.344 1 96.31 49 PHE B O 1
ATOM 1012 N N . GLU B 1 50 ? 5.617 13.43 -11.305 1 97.25 50 GLU B N 1
ATOM 1013 C CA . GLU B 1 50 ? 6.277 14.562 -10.664 1 97.25 50 GLU B CA 1
ATOM 1014 C C . GLU B 1 50 ? 5.371 15.227 -9.641 1 97.25 50 GLU B C 1
ATOM 1016 O O . GLU B 1 50 ? 5.816 15.586 -8.547 1 97.25 50 GLU B O 1
ATOM 1021 N N . LYS B 1 51 ? 4.156 15.352 -9.992 1 98 51 LYS B N 1
ATOM 1022 C CA . LYS B 1 51 ? 3.205 15.969 -9.078 1 98 51 LYS B CA 1
ATOM 1023 C C . LYS B 1 51 ? 2.969 15.102 -7.852 1 98 51 LYS B C 1
ATOM 1025 O O . LYS B 1 51 ? 2.799 15.609 -6.742 1 98 51 LYS B O 1
ATOM 1030 N N . ILE B 1 52 ? 2.93 13.742 -8.008 1 98.31 52 ILE B N 1
ATOM 1031 C CA . ILE B 1 52 ? 2.826 12.828 -6.875 1 98.31 52 ILE B CA 1
ATOM 1032 C C . ILE B 1 52 ? 4.004 13.039 -5.926 1 98.31 52 ILE B C 1
ATOM 1034 O O . ILE B 1 52 ? 3.812 13.188 -4.715 1 98.31 52 ILE B O 1
ATOM 1038 N N . ARG B 1 53 ? 5.152 13.094 -6.562 1 97.56 53 ARG B N 1
ATOM 1039 C CA . ARG B 1 53 ? 6.367 13.258 -5.766 1 97.56 53 ARG B CA 1
ATOM 1040 C C . ARG B 1 53 ? 6.328 14.562 -4.977 1 97.56 53 ARG B C 1
ATOM 1042 O O . ARG B 1 53 ? 6.73 14.602 -3.809 1 97.56 53 ARG B O 1
ATOM 1049 N N . GLU B 1 54 ? 5.906 15.562 -5.574 1 98.06 54 GLU B N 1
ATOM 1050 C CA . GLU B 1 54 ? 5.816 16.875 -4.934 1 98.06 54 GLU B CA 1
ATOM 1051 C C . GLU B 1 54 ? 4.867 16.844 -3.742 1 98.06 54 GLU B C 1
ATOM 1053 O O . GLU B 1 54 ? 5.195 17.344 -2.664 1 98.06 54 GLU B O 1
ATOM 1058 N N . ILE B 1 55 ? 3.742 16.25 -3.93 1 98.25 55 ILE B N 1
ATOM 1059 C CA . ILE B 1 55 ? 2.736 16.203 -2.877 1 98.25 55 ILE B CA 1
ATOM 1060 C C . ILE B 1 55 ? 3.273 15.406 -1.688 1 98.25 55 ILE B C 1
ATOM 1062 O O . ILE B 1 55 ? 3.104 15.812 -0.535 1 98.25 55 ILE B O 1
ATOM 1066 N N . VAL B 1 56 ? 3.904 14.305 -1.942 1 98.5 56 VAL B N 1
ATOM 1067 C CA . VAL B 1 56 ? 4.441 13.461 -0.882 1 98.5 56 VAL B CA 1
ATOM 1068 C C . VAL B 1 56 ? 5.535 14.211 -0.127 1 98.5 56 VAL B C 1
ATOM 1070 O O . VAL B 1 56 ? 5.52 14.273 1.104 1 98.5 56 VAL B O 1
ATOM 1073 N N . SER B 1 57 ? 6.449 14.836 -0.904 1 98.19 57 SER B N 1
ATOM 1074 C CA . SER B 1 57 ? 7.633 15.453 -0.311 1 98.19 57 SER B CA 1
ATOM 1075 C C . SER B 1 57 ? 7.285 16.781 0.367 1 98.19 57 SER B C 1
ATOM 1077 O O . SER B 1 57 ? 7.781 17.078 1.457 1 98.19 57 SER B O 1
ATOM 1079 N N . TRP B 1 58 ? 6.344 17.484 -0.163 1 97.81 58 TRP B N 1
ATOM 1080 C CA . TRP B 1 58 ? 6.16 18.859 0.3 1 97.81 58 TRP B CA 1
ATOM 1081 C C . TRP B 1 58 ? 4.91 18.969 1.167 1 97.81 58 TRP B C 1
ATOM 1083 O O . TRP B 1 58 ? 4.742 19.953 1.893 1 97.81 58 TRP B O 1
ATOM 1093 N N . ASN B 1 59 ? 4.051 18.078 1.086 1 98.25 59 ASN B N 1
ATOM 1094 C CA . ASN B 1 59 ? 2.828 18.172 1.877 1 98.25 59 ASN B CA 1
ATOM 1095 C C . ASN B 1 59 ? 2.746 17.047 2.908 1 98.25 59 ASN B C 1
ATOM 1097 O O . ASN B 1 59 ? 2.725 17.297 4.113 1 98.25 59 ASN B O 1
ATOM 1101 N N . ILE B 1 60 ? 2.854 15.844 2.488 1 98.62 60 ILE B N 1
ATOM 1102 C CA . ILE B 1 60 ? 2.568 14.727 3.373 1 98.62 60 ILE B CA 1
ATOM 1103 C C . ILE B 1 60 ? 3.721 14.539 4.355 1 98.62 60 ILE B C 1
ATOM 1105 O O . ILE B 1 60 ? 3.508 14.484 5.57 1 98.62 60 ILE B O 1
ATOM 1109 N N . GLN B 1 61 ? 4.969 14.5 3.82 1 98.12 61 GLN B N 1
ATOM 1110 C CA . GLN B 1 61 ? 6.125 14.258 4.676 1 98.12 61 GLN B CA 1
ATOM 1111 C C . GLN B 1 61 ? 6.363 15.438 5.617 1 98.12 61 GLN B C 1
ATOM 1113 O O . GLN B 1 61 ? 7.059 15.297 6.629 1 98.12 61 GLN B O 1
ATOM 1118 N N . LYS B 1 62 ? 5.727 16.516 5.355 1 97.69 62 LYS B N 1
ATOM 1119 C CA . LYS B 1 62 ? 5.938 17.703 6.172 1 97.69 62 LYS B CA 1
ATOM 1120 C C . LYS B 1 62 ? 4.863 17.844 7.242 1 97.69 62 LYS B C 1
ATOM 1122 O O . LYS B 1 62 ? 4.926 18.734 8.094 1 97.69 62 LYS B O 1
ATOM 1127 N N . LEU B 1 63 ? 3.857 17.016 7.156 1 98.06 63 LEU B N 1
ATOM 1128 C CA . LEU B 1 63 ? 2.818 17.047 8.18 1 98.06 63 LEU B CA 1
ATOM 1129 C C . LEU B 1 63 ? 3.398 16.75 9.555 1 98.06 63 LEU B C 1
ATOM 1131 O O . LEU B 1 63 ? 4.172 15.797 9.711 1 98.06 63 LEU B O 1
ATOM 1135 N N . ASP B 1 64 ? 2.904 17.5 10.516 1 96.81 64 ASP B N 1
ATOM 1136 C CA . ASP B 1 64 ? 3.301 17.25 11.898 1 96.81 64 ASP B CA 1
ATOM 1137 C C . ASP B 1 64 ? 2.906 15.844 12.344 1 96.81 64 ASP B C 1
ATOM 1139 O O . ASP B 1 64 ? 1.817 15.367 12.008 1 96.81 64 ASP B O 1
ATOM 1143 N N . LYS B 1 65 ? 3.754 15.062 13.062 1 98.12 65 LYS B N 1
ATOM 1144 C CA . LYS B 1 65 ? 3.508 13.789 13.727 1 98.12 65 LYS B CA 1
ATOM 1145 C C . LYS B 1 65 ? 3.545 12.625 12.734 1 98.12 65 LYS B C 1
ATOM 1147 O O . LYS B 1 65 ? 3.225 11.492 13.094 1 98.12 65 LYS B O 1
ATOM 1152 N N . VAL B 1 66 ? 3.895 12.984 11.422 1 98.69 66 VAL B N 1
ATOM 1153 C CA . VAL B 1 66 ? 4.27 11.922 10.492 1 98.69 66 VAL B CA 1
ATOM 1154 C C . VAL B 1 66 ? 5.727 11.531 10.727 1 98.69 66 VAL B C 1
ATOM 1156 O O . VAL B 1 66 ? 6.617 12.383 10.727 1 98.69 66 VAL B O 1
ATOM 1159 N N . ARG B 1 67 ? 5.961 10.297 10.93 1 98.62 67 ARG B N 1
ATOM 1160 C CA . ARG B 1 67 ? 7.301 9.812 11.25 1 98.62 67 ARG B CA 1
ATOM 1161 C C . ARG B 1 67 ? 8.016 9.297 10 1 98.62 67 ARG B C 1
ATOM 1163 O O . ARG B 1 67 ? 9.227 9.484 9.852 1 98.62 67 ARG B O 1
ATOM 1170 N N . SER B 1 68 ? 7.355 8.609 9.18 1 98.25 68 SER B N 1
ATOM 1171 C CA . SER B 1 68 ? 7.938 8.062 7.961 1 98.25 68 SER B CA 1
ATOM 1172 C C . SER B 1 68 ? 6.871 7.793 6.906 1 98.25 68 SER B C 1
ATOM 1174 O O . SER B 1 68 ? 5.691 7.629 7.234 1 98.25 68 SER B O 1
ATOM 1176 N N . THR B 1 69 ? 7.25 7.809 5.637 1 98.38 69 THR B N 1
ATOM 1177 C CA . THR B 1 69 ? 6.375 7.469 4.52 1 98.38 69 THR B CA 1
ATOM 1178 C C . THR B 1 69 ? 7.066 6.492 3.57 1 98.38 69 THR B C 1
ATOM 1180 O O . THR B 1 69 ? 8.297 6.469 3.48 1 98.38 69 THR B O 1
ATOM 1183 N N . ALA B 1 70 ? 6.352 5.625 3.01 1 98.25 70 ALA B N 1
ATOM 1184 C CA . ALA B 1 70 ? 6.734 4.816 1.854 1 98.25 70 ALA B CA 1
ATOM 1185 C C . ALA B 1 70 ? 5.734 4.98 0.715 1 98.25 70 ALA B C 1
ATOM 1187 O O . ALA B 1 70 ? 4.52 4.949 0.938 1 98.25 70 ALA B O 1
ATOM 1188 N N . THR B 1 71 ? 6.262 5.156 -0.544 1 98.44 71 THR B N 1
ATOM 1189 C CA . THR B 1 71 ? 5.375 5.516 -1.645 1 98.44 71 THR B CA 1
ATOM 1190 C C . THR B 1 71 ? 5.434 4.469 -2.752 1 98.44 71 THR B C 1
ATOM 1192 O O . THR B 1 71 ? 6.512 3.99 -3.104 1 98.44 71 THR B O 1
ATOM 1195 N N . LEU B 1 72 ? 4.301 4.059 -3.193 1 98.44 72 LEU B N 1
ATOM 1196 C CA . LEU B 1 72 ? 4.133 3.277 -4.414 1 98.44 72 LEU B CA 1
ATOM 1197 C C . LEU B 1 72 ? 3.375 4.078 -5.469 1 98.44 72 LEU B C 1
ATOM 1199 O O . LEU B 1 72 ? 2.271 4.562 -5.215 1 98.44 72 LEU B O 1
ATOM 1203 N N . ILE B 1 73 ? 3.984 4.195 -6.648 1 98.5 73 ILE B N 1
ATOM 1204 C CA . ILE B 1 73 ? 3.322 4.852 -7.77 1 98.5 73 ILE B CA 1
ATOM 1205 C C . ILE B 1 73 ? 2.902 3.811 -8.805 1 98.5 73 ILE B C 1
ATOM 1207 O O . ILE B 1 73 ? 3.709 2.973 -9.211 1 98.5 73 ILE B O 1
ATOM 1211 N N . LYS B 1 74 ? 1.553 3.822 -9.078 1 98.06 74 LYS B N 1
ATOM 1212 C CA . LYS B 1 74 ? 1.03 2.867 -10.047 1 98.06 74 LYS B CA 1
ATOM 1213 C C . LYS B 1 74 ? 1.684 3.059 -11.414 1 98.06 74 LYS B C 1
ATOM 1215 O O . LYS B 1 74 ? 1.732 4.176 -11.93 1 98.06 74 LYS B O 1
ATOM 1220 N N . LYS B 1 75 ? 2.174 1.932 -11.977 1 94.75 75 LYS B N 1
ATOM 1221 C CA . LYS B 1 75 ? 2.736 1.993 -13.32 1 94.75 75 LYS B CA 1
ATOM 1222 C C . LYS B 1 75 ? 1.641 2.176 -14.367 1 94.75 75 LYS B C 1
ATOM 1224 O O . LYS B 1 75 ? 0.58 1.553 -14.281 1 94.75 75 LYS B O 1
ATOM 1229 N N . ASP B 1 76 ? 1.665 3.227 -15.133 1 7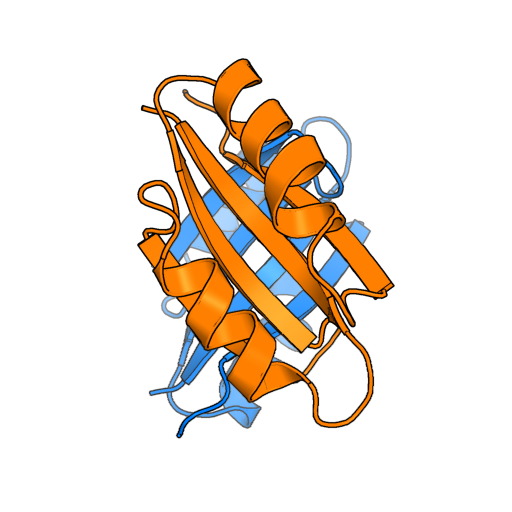7 76 ASP B N 1
ATOM 1230 C CA . ASP B 1 76 ? 0.763 3.451 -16.266 1 77 76 ASP B CA 1
ATOM 1231 C C . ASP B 1 76 ? 1.057 2.48 -17.406 1 77 76 ASP B C 1
ATOM 1233 O O . ASP B 1 76 ? 2.211 2.113 -17.625 1 77 76 ASP B O 1
ATOM 1237 N N . ASN B 1 77 ? 0.223 1.56 -17.719 1 57.12 77 ASN B N 1
ATOM 1238 C CA . ASN B 1 77 ? 0.473 0.753 -18.906 1 57.12 77 ASN B CA 1
ATOM 1239 C C . ASN B 1 77 ? 0.672 1.625 -20.141 1 57.12 77 ASN B C 1
ATOM 1241 O O . ASN B 1 77 ? 0.138 2.732 -20.219 1 57.12 77 ASN B O 1
#

pLDDT: mean 97.04, std 5.23, range [57.03, 98.81]

Solvent-accessible surface area (backbone atoms only — not comparable to full-atom values): 8280 Å² total; per-residue (Å²): 114,32,44,32,38,38,35,28,34,56,43,92,88,36,61,67,63,47,51,58,57,48,68,68,37,86,43,46,76,45,73,48,48,32,47,63,82,37,47,26,44,32,36,35,46,32,76,37,68,68,54,47,51,46,45,45,63,66,48,54,65,61,36,79,54,49,71,48,73,48,52,35,32,50,57,77,129,115,32,45,31,39,37,34,30,33,55,42,91,88,36,60,66,64,47,49,58,57,48,68,67,37,85,42,46,76,46,73,46,48,32,47,64,81,37,46,26,45,33,36,34,46,32,75,36,70,68,54,47,51,45,45,45,62,68,47,54,66,60,37,81,55,50,72,47,74,48,52,35,32,52,58,78,128

InterPro domains:
  IPR011008 Dimeric alpha-beta barrel [SSF54909] (3-73)
  IPR019887 Transcription regulator AsnC/Lrp, ligand binding domain [PF01037] (4-73)

Nearest PDB structures (foldseek):
  2e1a-assembly1_B  TM=9.626E-01  e=9.693E-08  Pyrococcus horikoshii OT3
  2zbc-assembly1_C-2  TM=9.528E-01  e=1.034E-07  Sulfurisphaera tokodaii str. 7
  2djw-assembly1_F  TM=9.435E-01  e=7.244E-07  Thermus thermophilus HB8
  2cvi-assembly1_B  TM=9.307E-01  e=9.391E-07  Pyrococcus horikoshii OT3
  7fby-assembly1_A  TM=9.240E-01  e=1.141E-06  Pyrococcus horikoshii OT3

Secondary structure (DSSP, 8-state):
-EEEEEEEEE-TT-HHHHHHHHTTSTTEEEEEEEEESSSEEEEEEESSHHHHHHHIIIIITTSTTEEEEEEEEE---/-EEEEEEEEE-TT-HHHHHHHHTTSTTEEEEEEEEESSSEEEEEEESSHHHHHHHIIIIITTSTTEEEEEEEEE---

Radius of gyration: 15.22 Å; Cα contacts (8 Å, |Δi|>4): 316; chains: 2; bounding box: 29×38×38 Å

Organism: Nitrosopumilus maritimus (strain SCM1) (NCBI:txid436308)

Sequence (154 aa):
MTDAYVMLNCELGAETEIIEKLKELEQVVDVFETIGTHDMLVKLQAENFEKIREIVSWNIQKLDKVRSTATLIKKDNMTDAYVMLNCELGAETEIIEKLKELEQVVDVFETIGTHDMLVKLQAENFEKIREIVSWNIQKLDKVRSTATLIKKDN

Foldseek 3Di:
DWKKKKFWAFAPPCVVVLVVQLVPDPQWPDKDADPDDGGIMTMGDDDDPVVVVCCCVPPNCPDPGTDDMDMDIDDDD/DWKKKKFWAFAPPCVVVLVVQLVPDPQWPDKDADPDDGGIMTMGDDDDPVVVVCCCVPPNCPDPGTDDMDMDIDDDD